Protein AF-A0A934GH49-F1 (afdb_monomer_lite)

pLDDT: mean 90.86, std 13.44, range [36.44, 98.44]

Sequence (75 aa):
MTTKTKLKPIPNDLADFRNKMGLNQSDFWSRYGVTQSGGSRYEAGRNIPAPLKLLLRLHLNGAISDEALQAARAK

Foldseek 3Di:
DDPPPDQDAQDPQPPVVCVVVVDQQQRVCVLVVAHSVRSVVVNVPPDDDPVSRVVRSCDVRPVADSVNSVVVPPD

Structure (mmCIF, N/CA/C/O backbone):
data_AF-A0A934GH49-F1
#
_entry.id   AF-A0A934GH49-F1
#
loop_
_atom_site.group_PDB
_atom_site.id
_atom_site.type_symbol
_atom_site.label_atom_id
_atom_site.label_alt_id
_atom_site.label_comp_id
_atom_site.label_asym_id
_atom_site.label_entity_id
_atom_site.label_seq_id
_atom_site.pdbx_PDB_ins_code
_atom_site.Cartn_x
_atom_site.Cartn_y
_atom_site.Cartn_z
_atom_site.occupancy
_atom_site.B_iso_or_equiv
_atom_site.auth_seq_id
_atom_site.auth_comp_id
_atom_site.auth_asym_id
_atom_site.auth_atom_id
_atom_site.pdbx_PDB_model_num
ATOM 1 N N . MET A 1 1 ? -27.859 12.486 -4.513 1.00 36.44 1 MET A N 1
ATOM 2 C CA . MET A 1 1 ? -26.801 13.273 -5.183 1.00 36.44 1 MET A CA 1
ATOM 3 C C . MET A 1 1 ? -25.450 12.689 -4.795 1.00 36.44 1 MET A C 1
ATOM 5 O O . MET A 1 1 ? -24.914 13.045 -3.759 1.00 36.44 1 MET A O 1
ATOM 9 N N . THR A 1 2 ? -24.931 11.723 -5.549 1.00 40.72 2 THR A N 1
ATOM 10 C CA . THR A 1 2 ? -23.603 11.155 -5.276 1.00 40.72 2 THR A CA 1
ATOM 11 C C . THR A 1 2 ? -22.568 12.004 -5.998 1.00 40.72 2 THR A C 1
ATOM 13 O O . THR A 1 2 ? -22.409 11.909 -7.217 1.00 40.72 2 THR A O 1
ATOM 16 N N . THR A 1 3 ? -21.902 12.886 -5.265 1.00 45.44 3 THR A N 1
ATOM 17 C CA . THR A 1 3 ? -20.721 13.599 -5.747 1.00 45.44 3 THR A CA 1
ATOM 18 C C . THR A 1 3 ? -19.692 12.574 -6.226 1.00 45.44 3 THR A C 1
ATOM 20 O O . THR A 1 3 ? -19.259 11.702 -5.476 1.00 45.44 3 THR A O 1
ATOM 23 N N . LYS A 1 4 ? -19.313 12.643 -7.508 1.00 52.47 4 LYS A N 1
ATOM 24 C CA . LYS A 1 4 ? -18.163 11.905 -8.046 1.00 52.47 4 LYS A CA 1
ATOM 25 C C . LYS A 1 4 ? -16.896 12.466 -7.394 1.00 52.47 4 LYS A C 1
ATOM 27 O O . LYS A 1 4 ? -16.256 13.354 -7.953 1.00 52.47 4 LYS A O 1
ATOM 32 N N . THR A 1 5 ? -16.538 11.989 -6.208 1.00 60.34 5 THR A N 1
ATOM 33 C CA . THR A 1 5 ? -15.273 12.360 -5.567 1.00 60.34 5 THR A CA 1
ATOM 34 C C . THR A 1 5 ? -14.136 11.716 -6.355 1.00 60.34 5 THR A C 1
ATOM 36 O O . THR A 1 5 ? -13.968 10.497 -6.343 1.00 60.34 5 THR A O 1
ATOM 39 N N . LYS A 1 6 ? -13.368 12.519 -7.102 1.00 76.62 6 LYS A N 1
ATOM 40 C CA . LYS A 1 6 ? -12.155 12.036 -7.777 1.00 76.62 6 LYS A CA 1
ATOM 41 C C . LYS A 1 6 ? -11.145 11.598 -6.711 1.00 76.62 6 LYS A C 1
ATOM 43 O O . LYS A 1 6 ? -10.670 12.432 -5.946 1.00 76.62 6 LYS A O 1
ATOM 48 N N . LEU A 1 7 ? -10.812 10.308 -6.676 1.00 80.06 7 LEU A N 1
ATOM 49 C CA . LEU A 1 7 ? -9.752 9.783 -5.811 1.00 80.06 7 LEU A CA 1
ATOM 50 C C . LEU A 1 7 ? -8.397 10.359 -6.239 1.00 80.06 7 LEU A C 1
ATOM 52 O O . LEU A 1 7 ? -8.071 10.372 -7.429 1.00 80.06 7 LEU A O 1
ATOM 56 N N . LYS A 1 8 ? -7.594 10.798 -5.269 1.00 85.62 8 LYS A N 1
ATOM 57 C CA . LYS A 1 8 ? -6.220 11.245 -5.505 1.00 85.62 8 LYS A CA 1
ATOM 58 C C . LYS A 1 8 ? -5.366 10.068 -5.996 1.00 85.62 8 LYS A C 1
ATOM 60 O O . LYS A 1 8 ? -5.599 8.926 -5.575 1.00 85.62 8 LYS A O 1
ATOM 65 N N . PRO A 1 9 ? -4.387 10.311 -6.885 1.00 87.25 9 PRO A N 1
ATOM 66 C CA . PRO A 1 9 ? -3.435 9.281 -7.270 1.00 87.25 9 PRO A CA 1
ATOM 67 C C . PRO A 1 9 ? -2.626 8.810 -6.054 1.00 87.25 9 PRO A C 1
ATOM 69 O O . PRO A 1 9 ? -2.524 9.504 -5.044 1.00 87.25 9 PRO A O 1
ATOM 72 N N . ILE A 1 10 ? -2.054 7.613 -6.170 1.00 87.25 10 ILE A N 1
ATOM 73 C CA . ILE A 1 10 ? -1.069 7.120 -5.201 1.00 87.25 10 ILE A CA 1
ATOM 74 C C . ILE A 1 10 ? 0.138 8.073 -5.262 1.00 87.25 10 ILE A C 1
ATOM 76 O O . ILE A 1 10 ? 0.481 8.488 -6.373 1.00 87.25 10 ILE A O 1
ATOM 80 N N . PRO A 1 11 ? 0.770 8.426 -4.127 1.00 88.62 11 PRO A N 1
ATOM 81 C CA . PRO A 1 11 ? 2.006 9.200 -4.129 1.00 88.62 11 PRO A CA 1
ATOM 82 C C . PRO A 1 11 ? 3.042 8.599 -5.083 1.00 88.62 11 PRO A C 1
ATOM 84 O O . PRO A 1 11 ? 3.213 7.381 -5.126 1.00 88.62 11 PRO A O 1
ATOM 87 N N . ASN A 1 12 ? 3.732 9.457 -5.837 1.00 87.38 12 ASN A N 1
ATOM 88 C CA . ASN A 1 12 ? 4.789 9.017 -6.753 1.00 87.38 12 ASN A CA 1
ATOM 89 C C . ASN A 1 12 ? 5.974 8.406 -5.994 1.00 87.38 12 ASN A C 1
ATOM 91 O O . ASN A 1 12 ? 6.597 7.474 -6.490 1.00 87.38 12 ASN A O 1
ATOM 95 N N . ASP A 1 13 ? 6.242 8.914 -4.788 1.00 93.06 13 ASP A N 1
ATOM 96 C CA . ASP A 1 13 ? 7.243 8.386 -3.869 1.00 93.06 13 ASP A CA 1
ATOM 97 C C . ASP A 1 13 ? 6.550 7.795 -2.633 1.00 93.06 13 ASP A C 1
ATOM 99 O O . ASP A 1 13 ? 6.069 8.505 -1.744 1.00 93.06 13 ASP A O 1
ATOM 103 N N . LEU A 1 14 ? 6.456 6.465 -2.604 1.00 94.62 14 LEU 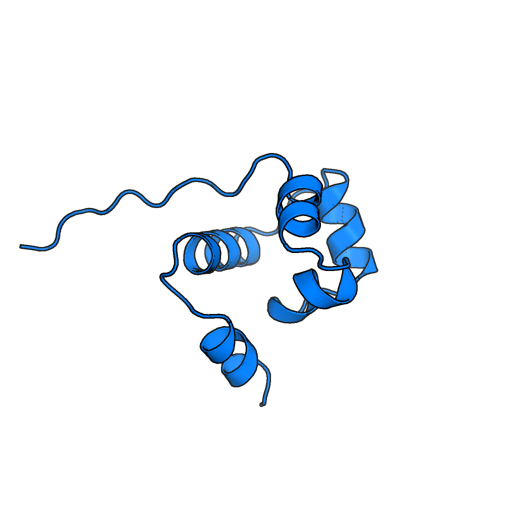A N 1
ATOM 104 C CA . LEU A 1 14 ? 5.888 5.732 -1.474 1.00 94.62 14 LEU A CA 1
ATOM 105 C C . LEU A 1 14 ? 6.842 5.659 -0.279 1.00 94.62 14 LEU A C 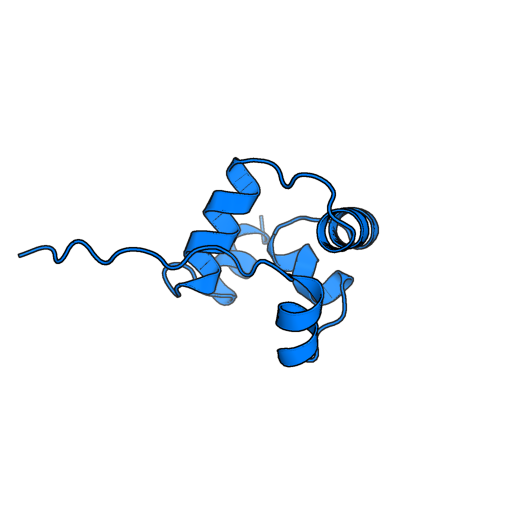1
ATOM 107 O O . LEU A 1 14 ? 6.368 5.506 0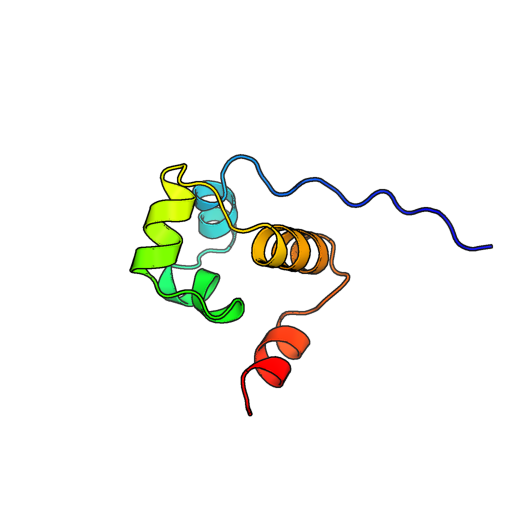.846 1.00 94.62 14 LEU A O 1
ATOM 111 N N . ALA A 1 15 ? 8.153 5.781 -0.501 1.00 96.75 15 ALA A N 1
ATOM 112 C CA . ALA A 1 15 ? 9.136 5.758 0.572 1.00 96.75 15 ALA A CA 1
ATOM 113 C C . ALA A 1 15 ? 9.057 7.050 1.391 1.00 96.75 15 ALA A C 1
ATOM 115 O O . ALA A 1 15 ? 8.955 6.985 2.614 1.00 96.75 15 ALA A O 1
ATOM 116 N N . ASP A 1 16 ? 9.016 8.210 0.731 1.00 96.75 16 ASP A N 1
ATOM 117 C CA . ASP A 1 16 ? 8.813 9.508 1.386 1.00 96.75 16 ASP A CA 1
ATOM 118 C C . ASP A 1 16 ? 7.461 9.566 2.111 1.00 96.75 16 ASP A C 1
ATOM 120 O O . ASP A 1 16 ? 7.386 9.949 3.280 1.00 96.75 16 ASP A O 1
ATOM 124 N N . PHE A 1 17 ? 6.391 9.097 1.460 1.00 94.88 17 PHE A N 1
ATOM 125 C CA . PHE A 1 17 ? 5.070 9.023 2.083 1.00 94.88 17 PHE A CA 1
ATOM 126 C C . PHE A 1 17 ? 5.074 8.169 3.359 1.00 94.88 17 PHE A C 1
ATOM 128 O O . PHE A 1 17 ? 4.557 8.594 4.392 1.00 94.88 17 PHE A O 1
ATOM 135 N N . ARG A 1 18 ? 5.694 6.984 3.313 1.00 96.56 18 ARG A N 1
ATOM 136 C CA . ARG A 1 18 ? 5.863 6.112 4.479 1.00 96.56 18 ARG A CA 1
ATOM 137 C C . ARG A 1 18 ? 6.727 6.768 5.563 1.00 96.56 18 ARG A C 1
ATOM 139 O O . ARG A 1 18 ? 6.373 6.695 6.737 1.00 96.56 18 ARG A O 1
ATOM 146 N N . ASN A 1 19 ? 7.837 7.408 5.193 1.00 97.06 19 ASN A N 1
ATOM 147 C CA . ASN A 1 19 ? 8.744 8.071 6.135 1.00 97.06 19 ASN A CA 1
ATOM 148 C C . ASN A 1 19 ? 8.039 9.206 6.893 1.00 97.06 19 ASN A C 1
ATOM 150 O O . ASN A 1 19 ? 8.221 9.332 8.100 1.00 97.06 19 ASN A O 1
ATOM 154 N N . LYS A 1 20 ? 7.169 9.973 6.223 1.00 96.19 20 LYS A N 1
ATOM 155 C CA . LYS A 1 20 ? 6.329 11.009 6.856 1.00 96.19 20 LYS A CA 1
ATOM 156 C C . LYS A 1 20 ? 5.359 10.456 7.902 1.00 96.19 20 LYS A C 1
ATOM 158 O O . LYS A 1 20 ? 4.939 11.198 8.782 1.00 96.19 20 LYS A O 1
ATOM 163 N N . MET A 1 21 ? 5.020 9.169 7.825 1.00 94.25 21 MET A N 1
ATOM 164 C CA . MET A 1 21 ? 4.219 8.467 8.834 1.00 94.25 21 MET A CA 1
ATOM 165 C C . MET A 1 21 ? 5.058 7.897 9.987 1.00 94.25 21 MET A C 1
ATOM 167 O O . MET A 1 21 ? 4.489 7.333 10.914 1.00 94.25 21 MET A O 1
ATOM 171 N N . GLY A 1 22 ? 6.391 7.980 9.928 1.00 97.25 22 GLY A N 1
ATOM 172 C CA . GLY A 1 22 ? 7.278 7.386 10.934 1.00 97.25 22 GLY A CA 1
ATOM 173 C C . GLY A 1 22 ? 7.297 5.853 10.929 1.00 97.25 22 GLY A C 1
ATOM 174 O O . GLY A 1 22 ? 7.698 5.245 11.916 1.00 97.25 22 GLY A O 1
ATOM 175 N N . LEU A 1 23 ? 6.861 5.216 9.837 1.00 97.31 23 LEU A N 1
ATOM 176 C CA . LEU A 1 23 ? 6.762 3.758 9.733 1.00 97.31 23 LEU A CA 1
ATOM 177 C C . LEU A 1 23 ? 7.970 3.164 9.007 1.00 97.31 23 LEU A C 1
ATOM 179 O O . LEU A 1 23 ? 8.427 3.698 7.993 1.00 97.31 23 LEU A O 1
ATOM 183 N N . ASN A 1 24 ? 8.443 2.002 9.456 1.00 98.00 24 ASN A N 1
ATOM 184 C CA . ASN A 1 24 ? 9.381 1.202 8.668 1.00 98.00 24 ASN A CA 1
ATOM 185 C C . ASN A 1 24 ? 8.639 0.426 7.555 1.00 98.00 24 ASN A C 1
ATOM 187 O O . ASN A 1 24 ? 7.407 0.402 7.486 1.00 98.00 24 ASN A O 1
ATOM 191 N N . GLN A 1 25 ? 9.394 -0.202 6.648 1.00 98.25 25 GLN A N 1
ATOM 192 C CA . GLN A 1 25 ? 8.822 -0.952 5.525 1.00 98.25 25 GLN A CA 1
ATOM 193 C C . GLN A 1 25 ? 7.947 -2.130 5.982 1.00 98.25 25 GLN A C 1
ATOM 195 O O . GLN A 1 25 ? 6.877 -2.333 5.417 1.00 98.25 25 GLN A O 1
ATOM 200 N N . SER A 1 26 ? 8.355 -2.888 7.000 1.00 97.88 26 SER A N 1
ATOM 201 C CA . SER A 1 26 ? 7.557 -4.006 7.520 1.00 97.88 26 SER A CA 1
ATOM 202 C C . SER A 1 26 ? 6.193 -3.532 8.026 1.00 97.88 26 SER A C 1
ATOM 204 O O . SER A 1 26 ? 5.163 -4.074 7.618 1.00 97.88 26 SER A O 1
ATOM 206 N N . ASP A 1 27 ? 6.171 -2.484 8.847 1.00 97.06 27 ASP A N 1
ATOM 207 C CA . ASP A 1 27 ? 4.947 -1.958 9.456 1.00 97.06 27 ASP A CA 1
ATOM 208 C C . ASP A 1 27 ? 4.006 -1.396 8.391 1.00 97.06 27 ASP A C 1
ATOM 210 O O . ASP A 1 27 ? 2.813 -1.696 8.372 1.00 97.06 27 ASP A O 1
ATOM 214 N N . PHE A 1 28 ? 4.548 -0.642 7.432 1.00 97.31 28 PHE A N 1
ATOM 215 C CA . PHE A 1 28 ? 3.751 -0.069 6.355 1.00 97.31 28 PHE A CA 1
ATOM 216 C C . PHE A 1 28 ? 3.164 -1.140 5.430 1.00 97.31 28 PHE A C 1
ATOM 218 O O . PHE A 1 28 ? 1.962 -1.113 5.155 1.00 97.31 28 PHE A O 1
ATOM 225 N N . TRP A 1 29 ? 4.003 -2.051 4.926 1.00 97.69 29 TRP A N 1
ATOM 226 C CA . TRP A 1 29 ? 3.642 -2.985 3.857 1.00 97.69 29 TRP A CA 1
ATOM 227 C C . TRP A 1 29 ? 2.846 -4.189 4.349 1.00 97.69 29 TRP A C 1
ATOM 229 O O . TRP A 1 29 ? 1.995 -4.700 3.612 1.00 97.69 29 TRP A O 1
ATOM 239 N N . SER A 1 30 ? 3.043 -4.599 5.605 1.00 96.38 30 SER A N 1
ATOM 240 C CA . SER A 1 30 ? 2.294 -5.714 6.185 1.00 96.38 30 SER A CA 1
ATOM 241 C C . SER A 1 30 ? 0.785 -5.454 6.208 1.00 96.38 30 SER A C 1
ATOM 243 O O . SER A 1 30 ? 0.013 -6.392 6.010 1.00 96.38 30 SER A O 1
ATOM 245 N N . ARG A 1 31 ? 0.341 -4.192 6.326 1.00 96.00 31 ARG A N 1
ATOM 246 C CA . ARG A 1 31 ? -1.079 -3.793 6.215 1.00 96.00 31 ARG A CA 1
ATOM 247 C C . ARG A 1 31 ? -1.751 -4.277 4.929 1.00 96.00 31 ARG A C 1
ATOM 249 O O . ARG A 1 31 ? -2.939 -4.572 4.930 1.00 96.00 31 ARG A O 1
ATOM 256 N N . TYR A 1 32 ? -0.980 -4.410 3.853 1.00 96.38 32 TYR A N 1
ATOM 257 C CA . TYR A 1 32 ? -1.458 -4.839 2.538 1.00 96.38 32 TYR A CA 1
ATOM 258 C C . TYR A 1 32 ? -1.097 -6.296 2.212 1.00 96.38 32 TYR A C 1
ATOM 260 O O . TYR A 1 32 ? -1.164 -6.697 1.051 1.00 96.38 32 TYR A O 1
ATOM 268 N N . GLY A 1 33 ? -0.655 -7.080 3.202 1.00 95.75 33 GLY A N 1
ATOM 269 C CA . GLY A 1 33 ? -0.195 -8.456 2.990 1.00 95.75 33 GLY A CA 1
ATOM 270 C C . GLY A 1 33 ? 1.114 -8.551 2.199 1.00 95.75 33 GLY A C 1
ATOM 271 O O . GLY A 1 33 ? 1.391 -9.576 1.582 1.00 95.75 33 GLY A O 1
ATOM 272 N N . VAL A 1 34 ? 1.920 -7.486 2.187 1.00 97.62 34 VAL A N 1
ATOM 273 C CA . VAL A 1 34 ? 3.197 -7.430 1.468 1.00 97.62 34 VAL A CA 1
ATOM 274 C C . VAL A 1 34 ? 4.347 -7.599 2.459 1.00 97.62 34 VAL A C 1
ATOM 276 O O . VAL A 1 34 ? 4.372 -6.975 3.517 1.00 97.62 34 VAL A O 1
ATOM 279 N N . THR A 1 35 ? 5.319 -8.445 2.113 1.00 98.00 35 THR A N 1
ATOM 280 C CA . THR A 1 35 ? 6.545 -8.621 2.904 1.00 98.00 35 THR A CA 1
ATOM 281 C C . THR A 1 35 ? 7.431 -7.376 2.838 1.00 98.00 35 THR A C 1
ATOM 283 O O . THR A 1 35 ? 7.384 -6.626 1.863 1.00 98.00 35 THR A O 1
ATOM 286 N N . GLN A 1 36 ? 8.316 -7.182 3.820 1.00 97.81 36 GLN A N 1
ATOM 287 C CA . GLN A 1 36 ? 9.264 -6.060 3.821 1.00 97.81 36 GLN A CA 1
ATOM 288 C C . GLN A 1 36 ? 10.105 -5.998 2.534 1.00 97.81 36 GLN A C 1
ATOM 290 O O . GLN A 1 36 ? 10.191 -4.944 1.905 1.00 97.81 36 GLN A O 1
ATOM 295 N N . SER A 1 37 ? 10.657 -7.130 2.085 1.00 98.38 37 SER A N 1
ATOM 296 C CA . SER A 1 37 ? 11.454 -7.198 0.854 1.00 98.38 37 SER A CA 1
ATOM 297 C C . SER A 1 37 ? 10.624 -6.942 -0.409 1.00 98.38 37 SER A C 1
ATOM 299 O O . SER A 1 37 ? 11.126 -6.373 -1.379 1.00 98.38 37 SER A O 1
ATOM 301 N N . GLY A 1 38 ? 9.341 -7.317 -0.408 1.00 98.06 38 GLY A N 1
ATOM 302 C CA . GLY A 1 38 ? 8.400 -6.964 -1.470 1.00 98.06 38 GLY A CA 1
ATOM 303 C C . GLY A 1 38 ? 8.151 -5.458 -1.526 1.00 98.06 38 GLY A C 1
ATOM 304 O O . GLY A 1 38 ? 8.254 -4.860 -2.597 1.00 98.06 38 GLY A O 1
ATOM 305 N N . GLY A 1 39 ? 7.903 -4.852 -0.366 1.00 98.00 39 GLY A N 1
ATOM 306 C CA . GLY A 1 39 ? 7.707 -3.417 -0.203 1.00 98.00 39 GLY A CA 1
ATOM 307 C C . GLY A 1 39 ? 8.914 -2.585 -0.622 1.00 98.00 39 GLY A C 1
ATOM 308 O O . GLY A 1 39 ? 8.774 -1.644 -1.397 1.00 98.00 39 GLY A O 1
ATOM 309 N N . SER A 1 40 ? 10.112 -3.001 -0.206 1.00 98.25 40 SER A N 1
ATOM 310 C CA . SER A 1 40 ? 11.384 -2.393 -0.615 1.00 98.25 40 SER A CA 1
ATOM 311 C C . SER A 1 40 ? 11.526 -2.316 -2.140 1.00 98.25 40 SER A C 1
ATOM 313 O O . SER A 1 40 ? 11.870 -1.269 -2.683 1.00 98.25 40 SER A O 1
ATOM 315 N N . ARG A 1 41 ? 11.170 -3.388 -2.864 1.00 98.44 41 ARG A N 1
ATOM 316 C CA . ARG A 1 41 ? 11.203 -3.384 -4.337 1.00 98.44 41 ARG A CA 1
ATOM 317 C C . ARG A 1 41 ? 10.214 -2.385 -4.932 1.00 98.44 41 ARG A C 1
ATOM 319 O O . ARG A 1 41 ? 10.535 -1.759 -5.937 1.00 98.44 41 ARG A O 1
ATOM 326 N N . TYR A 1 42 ? 9.022 -2.257 -4.351 1.00 97.75 42 TYR A N 1
ATOM 327 C CA . TYR A 1 42 ? 8.026 -1.284 -4.808 1.00 97.75 42 TYR A CA 1
ATOM 328 C C . TYR A 1 42 ? 8.486 0.156 -4.568 1.00 97.75 42 TYR A C 1
ATOM 330 O O . TYR A 1 42 ? 8.348 0.987 -5.459 1.00 97.75 42 TYR A O 1
ATOM 338 N N . GLU A 1 43 ? 9.093 0.433 -3.414 1.00 97.38 43 GLU A N 1
ATOM 339 C CA . GLU A 1 43 ? 9.705 1.733 -3.108 1.00 97.38 43 GLU A CA 1
ATOM 340 C C . GLU A 1 43 ? 10.886 2.060 -4.035 1.00 97.38 43 GLU A C 1
ATOM 342 O O . GLU A 1 43 ? 11.092 3.219 -4.372 1.00 97.38 43 GLU A O 1
ATOM 347 N N . ALA A 1 44 ? 11.607 1.048 -4.524 1.00 96.81 44 ALA A N 1
ATOM 348 C CA . ALA A 1 44 ? 12.697 1.196 -5.493 1.00 96.81 44 ALA A CA 1
ATOM 349 C C . ALA A 1 44 ? 12.235 1.266 -6.968 1.00 96.81 44 ALA A C 1
ATOM 351 O O . ALA A 1 44 ? 13.055 1.153 -7.878 1.00 96.81 44 ALA A O 1
ATOM 352 N N . GLY A 1 45 ? 10.931 1.413 -7.234 1.00 95.00 45 GLY A N 1
ATOM 353 C CA . GLY A 1 45 ? 10.399 1.621 -8.587 1.00 95.00 45 GLY A CA 1
ATOM 354 C C . GLY A 1 45 ? 9.929 0.360 -9.318 1.00 95.00 45 GLY A C 1
ATOM 355 O O . GLY A 1 45 ? 9.521 0.439 -10.479 1.00 95.00 45 GLY A O 1
ATOM 356 N N . ARG A 1 46 ? 9.911 -0.815 -8.669 1.00 96.56 46 ARG A N 1
ATOM 357 C CA . ARG A 1 46 ? 9.254 -1.995 -9.253 1.00 96.56 46 ARG A CA 1
ATOM 358 C C . ARG A 1 46 ? 7.764 -1.719 -9.434 1.00 96.56 46 ARG A C 1
ATOM 360 O O . ARG A 1 46 ? 7.093 -1.227 -8.529 1.00 96.56 46 ARG A O 1
ATOM 367 N N . ASN A 1 47 ? 7.215 -2.138 -10.574 1.00 95.75 47 ASN A N 1
ATOM 368 C CA . ASN A 1 47 ? 5.785 -2.003 -10.828 1.00 95.75 47 ASN A CA 1
ATOM 369 C C . ASN A 1 47 ? 4.945 -2.712 -9.747 1.00 95.75 47 ASN A C 1
ATOM 371 O O . ASN A 1 47 ? 5.075 -3.917 -9.522 1.00 95.75 47 ASN A O 1
ATOM 375 N N . ILE A 1 48 ? 4.048 -1.951 -9.122 1.00 96.38 48 ILE A N 1
ATOM 376 C CA . ILE A 1 48 ? 3.078 -2.455 -8.148 1.00 96.38 48 ILE A CA 1
ATOM 377 C C . ILE A 1 48 ? 1.930 -3.155 -8.902 1.00 96.38 48 ILE A C 1
ATOM 379 O O . ILE A 1 48 ? 1.385 -2.568 -9.847 1.00 96.38 48 ILE A O 1
ATOM 383 N N . PRO A 1 49 ? 1.518 -4.374 -8.505 1.00 97.12 49 PRO A N 1
ATOM 384 C CA . PRO A 1 49 ? 0.374 -5.056 -9.106 1.00 97.12 49 PRO A CA 1
ATOM 385 C C . PRO A 1 49 ? -0.905 -4.209 -9.063 1.00 97.12 49 PRO A C 1
ATOM 387 O O . PRO A 1 49 ? -1.159 -3.495 -8.091 1.00 97.12 49 PRO A O 1
ATOM 390 N N . ALA A 1 50 ? -1.741 -4.308 -10.100 1.00 96.62 50 ALA A N 1
ATOM 391 C CA . ALA A 1 50 ? -2.964 -3.508 -10.209 1.00 96.62 50 ALA A CA 1
ATOM 392 C C . ALA A 1 50 ? -3.915 -3.641 -8.995 1.00 96.62 50 ALA A C 1
ATOM 394 O O . ALA A 1 50 ? -4.371 -2.600 -8.516 1.00 96.62 50 ALA A O 1
ATOM 395 N N . PRO A 1 51 ? -4.155 -4.842 -8.422 1.00 97.19 51 PRO A N 1
ATOM 396 C CA . PRO A 1 51 ? -4.994 -4.969 -7.227 1.00 97.19 51 PRO A CA 1
ATOM 397 C C . PRO A 1 51 ? -4.444 -4.188 -6.027 1.00 97.19 51 PRO A C 1
ATOM 399 O O . PRO A 1 51 ? -5.186 -3.488 -5.342 1.00 97.19 51 PRO A O 1
ATOM 402 N N . LEU A 1 52 ? -3.124 -4.227 -5.821 1.00 97.06 52 LEU A N 1
ATOM 403 C CA . LEU A 1 52 ? -2.466 -3.507 -4.732 1.00 97.06 52 LEU A CA 1
ATOM 404 C C . LEU A 1 52 ? -2.518 -1.987 -4.943 1.00 97.06 52 LEU A C 1
ATOM 406 O O . LEU A 1 52 ? -2.744 -1.247 -3.990 1.00 97.06 52 LEU A O 1
ATOM 410 N N . LYS A 1 53 ? -2.403 -1.503 -6.189 1.00 95.69 53 LYS A N 1
ATOM 411 C CA . LYS A 1 53 ? -2.610 -0.077 -6.508 1.00 95.69 53 LYS A CA 1
ATOM 412 C C . LYS A 1 53 ? -4.027 0.388 -6.157 1.00 95.69 53 LYS A C 1
ATOM 414 O O . LYS A 1 53 ? -4.193 1.478 -5.614 1.00 95.69 53 LYS A O 1
ATOM 419 N N . LEU A 1 54 ? -5.047 -0.415 -6.460 1.00 95.88 54 LEU A N 1
ATOM 420 C CA . LEU A 1 54 ? -6.431 -0.083 -6.109 1.00 95.88 54 LEU A CA 1
ATOM 421 C C . LEU A 1 54 ? -6.612 -0.011 -4.591 1.00 95.88 54 LEU A C 1
ATOM 423 O O . LEU A 1 54 ? -7.152 0.977 -4.098 1.00 95.88 54 LEU A O 1
ATOM 427 N N . LEU A 1 55 ? -6.093 -1.001 -3.860 1.00 96.12 55 LEU A N 1
ATOM 428 C CA . LEU A 1 55 ? -6.167 -1.035 -2.401 1.00 96.12 55 LEU A CA 1
ATOM 429 C C . LEU A 1 55 ? -5.452 0.162 -1.758 1.00 96.12 55 LEU A C 1
ATOM 431 O O . LEU A 1 55 ? -6.042 0.846 -0.924 1.00 96.12 55 LEU A O 1
ATOM 435 N N . LEU A 1 56 ? -4.227 0.472 -2.201 1.00 96.00 56 LEU A N 1
ATOM 436 C CA . 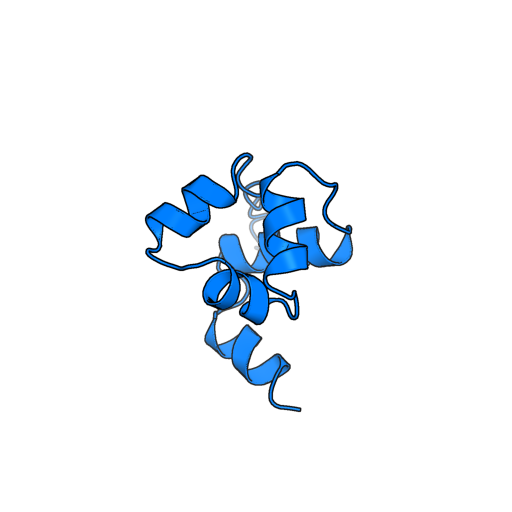LEU A 1 56 ? -3.491 1.667 -1.777 1.00 96.00 56 LEU A CA 1
ATOM 437 C C . LEU A 1 56 ? -4.310 2.930 -2.044 1.00 96.00 56 LEU A C 1
ATOM 439 O O . LEU A 1 56 ? -4.478 3.753 -1.157 1.00 96.00 56 LEU A O 1
ATOM 443 N N . ARG A 1 57 ? -4.875 3.087 -3.245 1.00 95.00 57 ARG A N 1
ATOM 444 C CA . ARG A 1 57 ? -5.667 4.278 -3.571 1.00 95.00 57 ARG A CA 1
ATOM 445 C C . ARG A 1 57 ? -6.883 4.426 -2.657 1.00 95.00 57 ARG A C 1
ATOM 447 O O . ARG A 1 57 ? -7.156 5.540 -2.226 1.00 95.00 57 ARG A O 1
ATOM 454 N N . LEU A 1 58 ? -7.601 3.344 -2.367 1.00 95.50 58 LEU A N 1
ATOM 455 C CA . LEU A 1 58 ? -8.759 3.384 -1.471 1.00 95.50 58 LEU A CA 1
ATOM 456 C C . LEU A 1 58 ? -8.349 3.758 -0.043 1.00 95.50 58 LEU A C 1
ATOM 458 O O . LEU A 1 58 ? -8.932 4.675 0.531 1.00 95.50 58 LEU A O 1
AT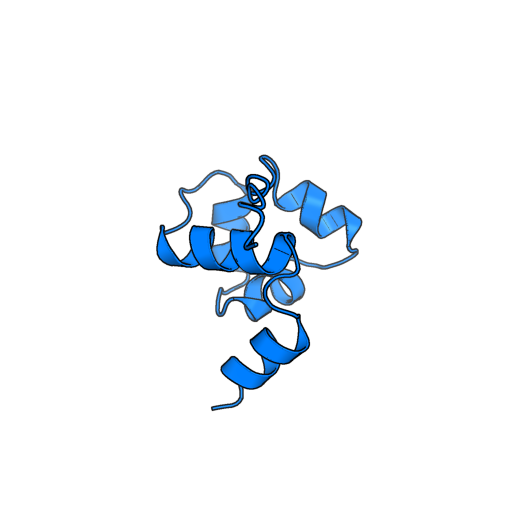OM 462 N N . HIS A 1 59 ? -7.309 3.115 0.490 1.00 95.44 59 HIS A N 1
ATOM 463 C CA . HIS A 1 59 ? -6.817 3.387 1.838 1.00 95.44 59 HIS A CA 1
ATOM 464 C C . HIS A 1 59 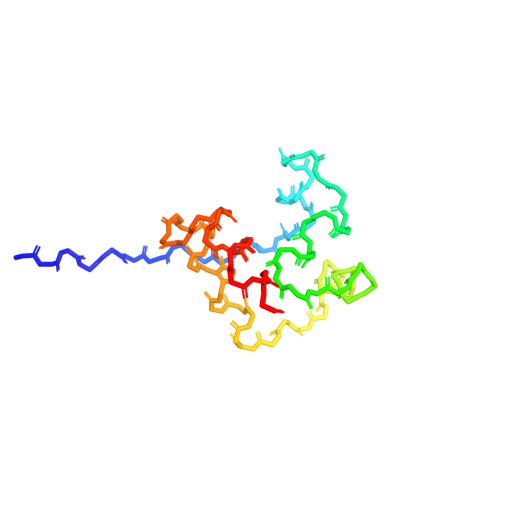? -6.281 4.819 1.981 1.00 95.44 59 HIS A C 1
ATOM 466 O O . HIS A 1 59 ? -6.724 5.568 2.844 1.00 95.44 59 HIS A O 1
ATOM 472 N N . LEU A 1 60 ? -5.400 5.257 1.078 1.00 92.06 60 LEU A N 1
ATOM 473 C CA . LEU A 1 60 ? -4.775 6.584 1.148 1.00 92.06 60 LEU A CA 1
ATOM 474 C C . LEU A 1 60 ? -5.758 7.746 0.919 1.00 92.06 60 LEU A C 1
ATOM 476 O O . LEU A 1 60 ? -5.439 8.890 1.229 1.00 92.06 60 LEU A O 1
ATOM 480 N N . ASN A 1 61 ? -6.946 7.472 0.369 1.00 92.62 61 ASN A N 1
ATOM 481 C CA . ASN A 1 61 ? -8.033 8.448 0.248 1.00 92.62 61 ASN A CA 1
ATOM 482 C C . ASN A 1 61 ? -9.070 8.337 1.382 1.00 92.62 61 ASN A C 1
ATOM 484 O O . ASN A 1 61 ? -10.097 9.008 1.318 1.00 92.62 61 ASN A O 1
ATOM 488 N N . GLY A 1 62 ? -8.829 7.499 2.395 1.00 92.62 62 GLY A N 1
ATOM 489 C CA . GLY A 1 62 ? -9.714 7.332 3.549 1.00 92.62 62 GLY A CA 1
ATOM 490 C C . GLY A 1 62 ? -10.993 6.538 3.269 1.00 92.62 62 GLY A C 1
ATOM 491 O O . GLY A 1 62 ? -11.903 6.555 4.089 1.00 92.62 62 GLY A O 1
ATOM 492 N N . ALA A 1 63 ? -11.092 5.845 2.129 1.00 95.06 63 ALA A N 1
ATOM 493 C CA . ALA A 1 63 ? -12.243 4.987 1.828 1.00 95.06 63 ALA A CA 1
ATOM 494 C C . ALA A 1 63 ? -12.203 3.651 2.595 1.00 95.06 63 ALA A C 1
ATOM 496 O O . ALA A 1 63 ? -13.233 3.004 2.762 1.00 95.06 63 ALA A O 1
ATOM 497 N N . ILE A 1 64 ? -11.015 3.231 3.032 1.00 95.38 64 ILE A N 1
ATOM 498 C CA . ILE A 1 64 ? -10.770 2.065 3.889 1.00 95.38 64 ILE A CA 1
ATOM 499 C C . ILE A 1 64 ? -9.890 2.559 5.037 1.00 95.38 64 ILE A C 1
ATOM 501 O O . ILE A 1 64 ? -8.976 3.334 4.772 1.00 95.38 64 ILE A O 1
ATOM 505 N N . SER A 1 65 ? -10.155 2.141 6.275 1.00 95.88 65 SER A N 1
ATOM 506 C CA . SER A 1 65 ? -9.340 2.501 7.443 1.00 95.88 65 SER A CA 1
ATOM 507 C C . SER A 1 65 ? -8.269 1.447 7.756 1.00 95.88 65 SER A C 1
ATOM 509 O O . SER A 1 65 ? -8.343 0.312 7.273 1.00 95.88 65 SER A O 1
ATOM 511 N N . ASP A 1 66 ? -7.286 1.800 8.588 1.00 94.50 66 ASP A N 1
ATOM 512 C CA . ASP A 1 66 ? -6.276 0.852 9.072 1.00 94.50 66 ASP A CA 1
ATOM 513 C C . ASP A 1 66 ? -6.927 -0.315 9.847 1.00 94.50 66 ASP A C 1
ATOM 515 O O . ASP A 1 66 ? -6.529 -1.467 9.670 1.00 94.50 66 ASP A O 1
ATOM 519 N N . GLU A 1 67 ? -7.990 -0.062 10.621 1.00 95.44 67 GLU A N 1
ATOM 520 C CA . GLU A 1 67 ? -8.737 -1.100 11.349 1.00 95.44 67 GLU A CA 1
ATOM 521 C C . GLU A 1 67 ? -9.422 -2.075 10.389 1.00 95.44 67 GLU A C 1
ATOM 523 O O . GLU A 1 67 ? -9.414 -3.284 10.617 1.00 95.44 67 GLU A O 1
ATOM 528 N N . ALA A 1 68 ? -9.984 -1.571 9.284 1.00 95.94 68 ALA A N 1
ATOM 529 C CA . ALA A 1 68 ? -10.588 -2.413 8.258 1.00 95.94 68 ALA A CA 1
ATOM 530 C C . ALA A 1 68 ? -9.541 -3.305 7.568 1.00 95.94 68 ALA A C 1
ATOM 532 O O . ALA A 1 68 ? -9.805 -4.484 7.319 1.00 95.94 68 ALA A O 1
ATOM 533 N N . LEU A 1 69 ? -8.338 -2.776 7.299 1.00 94.88 69 LEU A N 1
ATOM 534 C CA . LEU A 1 69 ? -7.219 -3.569 6.775 1.00 94.88 69 LEU A CA 1
ATOM 535 C C . LEU A 1 69 ? -6.753 -4.626 7.781 1.00 94.88 69 LEU A C 1
ATOM 537 O O . LEU A 1 69 ? -6.505 -5.770 7.398 1.00 94.88 69 LEU A O 1
ATOM 541 N N . GLN A 1 70 ? -6.659 -4.273 9.063 1.00 92.75 70 GLN A N 1
ATOM 542 C CA . GLN A 1 70 ? -6.261 -5.205 10.113 1.00 92.75 70 GLN A CA 1
ATOM 543 C C . GLN A 1 70 ? -7.294 -6.325 10.298 1.00 92.75 70 GLN A C 1
ATOM 545 O O . GLN A 1 70 ? -6.923 -7.499 10.314 1.00 92.75 70 GLN A O 1
ATOM 550 N N . ALA A 1 71 ? -8.584 -5.985 10.352 1.00 93.62 71 ALA A N 1
ATOM 551 C CA . ALA A 1 71 ? -9.675 -6.951 10.456 1.00 93.62 71 ALA A CA 1
ATOM 552 C C . ALA A 1 71 ? -9.719 -7.903 9.250 1.00 93.62 71 ALA A C 1
ATOM 554 O O . ALA A 1 71 ? -9.929 -9.103 9.418 1.00 93.62 71 ALA A O 1
ATOM 555 N N . ALA A 1 72 ? -9.455 -7.404 8.037 1.00 92.12 72 ALA A N 1
ATOM 556 C CA . ALA A 1 72 ? -9.400 -8.233 6.832 1.00 92.12 72 ALA A CA 1
ATOM 557 C C . ALA A 1 72 ? -8.261 -9.270 6.853 1.00 92.12 72 ALA A C 1
ATOM 559 O O . ALA A 1 72 ? -8.359 -10.293 6.173 1.00 92.12 72 ALA A O 1
ATOM 560 N N . ARG A 1 73 ? -7.192 -9.022 7.621 1.00 85.81 73 ARG A N 1
ATOM 561 C CA . ARG A 1 73 ? -6.055 -9.942 7.782 1.00 85.81 73 ARG A CA 1
ATOM 562 C C . ARG A 1 73 ? -6.236 -10.966 8.900 1.00 85.81 73 ARG A C 1
ATOM 564 O O . ARG A 1 73 ? -5.531 -11.966 8.881 1.00 85.81 73 ARG A O 1
ATOM 571 N N . ALA A 1 74 ? -7.127 -10.729 9.859 1.00 78.31 74 ALA A N 1
ATOM 572 C CA . ALA A 1 74 ? -7.305 -11.565 11.049 1.00 78.31 74 ALA A CA 1
ATOM 573 C C . ALA A 1 74 ? -8.102 -12.867 10.796 1.00 78.31 74 ALA A C 1
ATOM 575 O O . ALA A 1 74 ? -8.767 -13.362 11.703 1.00 78.31 74 ALA A O 1
ATOM 576 N N . LYS A 1 75 ? -8.067 -13.398 9.569 1.00 55.97 75 LYS A N 1
ATOM 577 C CA . LYS A 1 75 ? -8.733 -14.649 9.189 1.00 55.97 75 LYS A CA 1
ATOM 578 C C . LYS A 1 75 ? -7.799 -15.843 9.288 1.00 55.97 75 LYS A C 1
ATOM 580 O O . LYS A 1 75 ? -6.653 -15.717 8.805 1.00 55.97 75 LYS A O 1
#

Secondary structure (DSSP, 8-state):
------PPPPPS-HHHHHHHTT--HHHHHHTTT--HHHHHHHHTTPPPPHHHHHHHHHHHTTSS-HHHHHHHH--

Radius of gyration: 12.9 Å; chains: 1; bounding box: 40×28×22 Å